Protein AF-A8TAY6-F1 (afdb_monomer_lite)

Secondary structure (DSSP, 8-state):
-----SSSB-TTT--B-TTHHHHHHHHHHHHHHHSSEEEEEEEE-SS-EEEEEEE-HHHHHH--HHHHHHHHHTTSPPPGGG--

Foldseek 3Di:
DPPQFQAAADPVVRDGRPVNVVVVVVVVVLCVVLAQKDFPDKDDDGRDIDTDIDRNVVVVVPDDPVSNQVSVCVPDPRDPVPPD

Sequence (84 aa):
MRRAFLCGEDKYSGQNFEHRRACLVERMRLLSRVFAIDVCAYAIMSNHYHLVLHINTASAGSWSDEEIAQRWTALHKAPLLAIR

Structure (mmCIF, N/CA/C/O backbone):
data_AF-A8TAY6-F1
#
_entry.id   AF-A8TAY6-F1
#
loop_
_atom_site.group_PDB
_atom_site.id
_atom_site.type_symbol
_atom_site.label_atom_id
_atom_site.label_alt_id
_atom_site.label_comp_id
_atom_site.label_asym_id
_atom_site.label_entity_id
_atom_site.label_seq_id
_atom_site.pdbx_PDB_ins_code
_atom_site.Cartn_x
_atom_site.Cartn_y
_atom_site.Cartn_z
_atom_site.occupancy
_atom_site.B_iso_or_equiv
_atom_site.auth_seq_id
_atom_site.auth_comp_id
_atom_site.auth_asym_id
_atom_site.auth_atom_id
_atom_site.pdbx_PDB_model_num
ATOM 1 N N . MET A 1 1 ? 0.761 16.329 -24.854 1.00 52.81 1 MET A N 1
ATOM 2 C CA . MET A 1 1 ? 0.823 15.058 -24.092 1.00 52.81 1 MET A CA 1
ATOM 3 C C . MET A 1 1 ? 1.329 15.372 -22.686 1.00 52.81 1 MET A C 1
ATOM 5 O O . MET A 1 1 ? 2.380 15.995 -22.586 1.00 52.81 1 MET A O 1
ATOM 9 N N . ARG A 1 2 ? 0.586 15.056 -21.613 1.00 52.53 2 ARG A N 1
ATOM 10 C CA . ARG A 1 2 ? 1.014 15.365 -20.232 1.00 52.53 2 ARG A CA 1
ATOM 11 C C . ARG A 1 2 ? 2.179 14.439 -19.846 1.00 52.53 2 ARG A C 1
ATOM 13 O O . ARG A 1 2 ? 1.985 13.235 -19.743 1.00 52.53 2 ARG A O 1
ATOM 20 N N . ARG A 1 3 ? 3.384 14.996 -19.676 1.00 60.41 3 ARG A N 1
ATOM 21 C CA . ARG A 1 3 ? 4.632 14.279 -19.339 1.00 60.41 3 ARG A CA 1
ATOM 22 C C . ARG A 1 3 ? 4.733 14.005 -17.831 1.00 60.41 3 ARG A C 1
ATOM 24 O O . ARG A 1 3 ? 5.651 14.474 -17.168 1.00 60.41 3 ARG A O 1
ATOM 31 N N . ALA A 1 4 ? 3.747 13.311 -17.273 1.00 62.47 4 ALA A N 1
ATOM 32 C CA . ALA A 1 4 ? 3.770 12.905 -15.870 1.00 62.47 4 ALA A CA 1
ATOM 33 C C . ALA A 1 4 ? 4.448 11.528 -15.767 1.00 62.47 4 ALA A C 1
ATOM 35 O O . ALA A 1 4 ? 3.806 10.498 -15.963 1.00 62.47 4 ALA A O 1
ATOM 36 N N . PHE A 1 5 ? 5.762 11.517 -15.522 1.00 71.56 5 PHE A N 1
ATOM 37 C CA . PHE A 1 5 ? 6.517 10.286 -15.279 1.00 71.56 5 PHE A CA 1
ATOM 38 C C . PHE A 1 5 ? 6.455 9.929 -13.793 1.00 71.56 5 PHE A C 1
ATOM 40 O O . PHE A 1 5 ? 7.012 10.619 -12.934 1.00 71.56 5 PHE A O 1
ATOM 47 N N . LEU A 1 6 ? 5.753 8.840 -13.505 1.00 80.75 6 LEU A N 1
ATOM 48 C CA . LEU A 1 6 ? 5.691 8.208 -12.196 1.00 80.75 6 LEU A CA 1
ATOM 49 C C . LEU A 1 6 ? 7.029 7.509 -11.887 1.00 80.75 6 LEU A C 1
ATOM 51 O O . LEU A 1 6 ? 7.577 7.680 -10.800 1.00 80.75 6 LEU A O 1
ATOM 55 N N . CYS A 1 7 ? 7.569 6.780 -12.868 1.00 86.81 7 CYS A N 1
ATOM 56 C CA . CYS A 1 7 ? 8.895 6.154 -12.866 1.00 86.81 7 CYS A CA 1
ATOM 57 C C . CYS A 1 7 ? 9.385 5.925 -14.317 1.00 86.81 7 CYS A C 1
ATOM 59 O O . CYS A 1 7 ? 8.744 6.380 -15.265 1.00 86.81 7 CYS A O 1
ATOM 61 N N . GLY A 1 8 ? 10.500 5.220 -14.517 1.00 85.06 8 GLY A N 1
ATOM 62 C CA . GLY A 1 8 ? 11.090 4.981 -15.838 1.00 85.06 8 GLY A CA 1
ATOM 63 C C . GLY A 1 8 ? 11.970 6.121 -16.349 1.00 85.06 8 GLY A C 1
ATOM 64 O O . GLY A 1 8 ? 12.194 7.119 -15.666 1.00 85.06 8 GLY A O 1
ATOM 65 N N . GLU A 1 9 ? 12.493 5.950 -17.558 1.00 85.88 9 GLU A N 1
ATOM 66 C CA . GLU A 1 9 ? 13.372 6.917 -18.215 1.00 85.88 9 GLU A CA 1
ATOM 67 C C . GLU A 1 9 ? 12.582 7.827 -19.163 1.00 85.88 9 GLU A C 1
ATOM 69 O O . GLU A 1 9 ? 11.846 7.357 -20.039 1.00 85.88 9 GLU A O 1
ATOM 74 N N . ASP A 1 10 ? 12.741 9.140 -19.001 1.00 85.81 10 ASP A N 1
ATOM 75 C CA . ASP A 1 10 ? 12.248 10.110 -19.971 1.00 85.81 10 ASP A CA 1
ATOM 76 C C . ASP A 1 10 ? 13.190 10.148 -21.176 1.00 85.81 10 ASP A C 1
ATOM 78 O O . ASP A 1 10 ? 14.240 10.783 -21.142 1.00 85.81 10 ASP A O 1
ATOM 82 N N . LYS A 1 11 ? 12.776 9.519 -22.278 1.00 81.25 11 LYS A N 1
ATOM 83 C CA . LYS A 1 11 ? 13.556 9.448 -23.525 1.00 81.25 11 LYS A CA 1
ATOM 84 C C . LYS A 1 11 ? 13.890 10.812 -24.144 1.00 81.25 11 LYS A C 1
ATOM 86 O O . LYS A 1 11 ? 14.745 10.868 -25.020 1.00 81.25 11 LYS A O 1
ATOM 91 N N . TYR A 1 12 ? 13.207 11.893 -23.752 1.00 82.81 12 TYR A N 1
ATOM 92 C CA . TYR A 1 12 ? 13.486 13.235 -24.268 1.00 82.81 12 TYR A CA 1
ATOM 93 C C . TYR A 1 12 ? 14.571 13.963 -23.465 1.00 82.81 12 TYR A C 1
ATOM 95 O O . TYR A 1 12 ? 15.429 14.613 -24.053 1.00 82.81 12 TYR A O 1
ATOM 103 N N . SER A 1 13 ? 14.529 13.881 -22.131 1.00 85.81 13 SER A N 1
ATOM 104 C CA . SER A 1 13 ? 15.514 14.538 -21.256 1.00 85.81 13 SER A CA 1
ATOM 105 C C . SER A 1 13 ? 16.653 13.623 -20.795 1.00 85.81 13 SER A C 1
ATOM 107 O O . SER A 1 13 ? 17.618 14.114 -20.217 1.00 85.81 13 SER A O 1
ATOM 109 N N . GLY A 1 14 ? 16.536 12.308 -21.007 1.00 86.12 14 GLY A N 1
ATOM 110 C CA . GLY A 1 14 ? 17.445 11.285 -20.482 1.00 86.12 14 GLY A CA 1
ATOM 111 C C . GLY A 1 14 ? 17.336 11.073 -18.967 1.00 86.12 14 GLY A C 1
ATOM 112 O O . GLY A 1 14 ? 18.127 10.331 -18.388 1.00 86.12 14 GLY A O 1
ATOM 113 N N . GLN A 1 15 ? 16.391 11.733 -18.286 1.00 87.44 15 GLN A N 1
ATOM 114 C CA . GLN A 1 15 ? 16.262 11.625 -16.834 1.00 87.44 15 GLN A CA 1
ATOM 115 C C . GLN A 1 15 ? 15.636 10.288 -16.431 1.00 87.44 15 GLN A C 1
ATOM 117 O O . GLN A 1 15 ? 14.572 9.908 -16.923 1.00 87.44 15 GLN A O 1
ATOM 122 N N . ASN A 1 16 ? 16.273 9.601 -15.482 1.00 87.81 16 ASN A N 1
ATOM 123 C CA . ASN A 1 16 ? 15.815 8.317 -14.966 1.00 87.81 16 ASN A CA 1
ATOM 124 C C . ASN A 1 16 ? 15.089 8.477 -13.617 1.00 87.81 16 ASN A C 1
ATOM 126 O O . ASN A 1 16 ? 15.675 8.849 -12.597 1.00 87.81 16 ASN A O 1
ATOM 130 N N . PHE A 1 17 ? 13.801 8.140 -13.602 1.00 89.19 17 PHE A N 1
ATOM 131 C CA . PHE A 1 17 ? 12.927 8.167 -12.430 1.00 89.19 17 PHE A CA 1
ATOM 132 C C . PHE A 1 17 ? 12.605 6.769 -11.881 1.00 89.19 17 PHE A C 1
ATOM 134 O O . PHE A 1 17 ? 11.739 6.629 -11.019 1.00 89.19 17 PHE A O 1
ATOM 141 N N . GLU A 1 18 ? 13.281 5.720 -12.350 1.00 89.31 18 GLU A N 1
ATOM 142 C CA . GLU A 1 18 ? 13.008 4.324 -11.987 1.00 89.31 18 GLU A CA 1
ATOM 143 C C . GLU A 1 18 ? 13.155 4.058 -10.485 1.00 89.31 18 GLU A C 1
ATOM 145 O O . GLU A 1 18 ? 12.403 3.2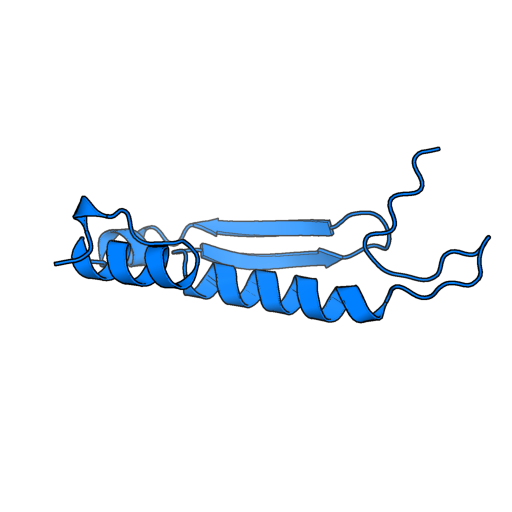68 -9.914 1.00 89.31 18 GLU A O 1
ATOM 150 N N . HIS A 1 19 ? 14.024 4.815 -9.810 1.00 89.12 19 HIS A N 1
ATOM 151 C CA . HIS A 1 19 ? 14.185 4.791 -8.353 1.00 89.12 19 HIS A CA 1
ATOM 152 C C . HIS A 1 19 ? 12.866 5.020 -7.585 1.00 89.12 19 HIS A C 1
ATOM 154 O O . HIS A 1 19 ? 12.703 4.534 -6.466 1.00 89.12 19 HIS A O 1
ATOM 160 N N . ARG A 1 20 ? 11.883 5.711 -8.182 1.00 91.06 20 ARG A N 1
ATOM 161 C CA . ARG A 1 20 ? 10.569 5.963 -7.566 1.00 91.06 20 ARG A CA 1
ATOM 162 C C . ARG A 1 20 ? 9.691 4.713 -7.488 1.00 91.06 20 ARG A C 1
ATOM 164 O O . ARG A 1 20 ? 8.792 4.669 -6.649 1.00 91.06 20 ARG A O 1
ATOM 171 N N . ARG A 1 21 ? 9.955 3.677 -8.300 1.00 92.94 21 ARG A N 1
ATOM 172 C CA . ARG A 1 21 ? 9.205 2.408 -8.260 1.00 92.94 21 ARG A CA 1
ATOM 173 C C . ARG A 1 21 ? 9.289 1.754 -6.884 1.00 92.94 21 ARG A C 1
ATOM 175 O O . ARG A 1 21 ? 8.269 1.320 -6.357 1.00 92.94 21 ARG A O 1
ATOM 182 N N . ALA A 1 22 ? 10.481 1.717 -6.291 1.00 93.38 22 ALA A N 1
ATOM 183 C CA . ALA A 1 22 ? 10.677 1.137 -4.964 1.00 93.38 22 ALA A CA 1
ATOM 184 C C . ALA A 1 22 ? 9.861 1.883 -3.897 1.00 93.38 22 ALA A C 1
ATOM 186 O O . ALA A 1 22 ? 9.214 1.252 -3.065 1.00 93.38 22 ALA A O 1
ATOM 187 N N . CYS A 1 23 ? 9.811 3.217 -3.979 1.00 92.25 23 CYS A N 1
ATOM 188 C CA . CYS A 1 23 ? 9.007 4.045 -3.079 1.00 92.25 23 CYS A CA 1
ATOM 189 C C . CYS A 1 23 ? 7.502 3.736 -3.194 1.00 92.25 23 CYS A C 1
ATOM 191 O O . CYS A 1 23 ? 6.813 3.644 -2.182 1.00 92.25 23 CYS A O 1
ATOM 193 N N . LEU A 1 24 ? 6.990 3.498 -4.407 1.00 93.81 24 LEU A N 1
ATOM 194 C CA . LEU A 1 24 ? 5.592 3.100 -4.615 1.00 93.81 24 LEU A CA 1
ATOM 195 C C . LEU A 1 24 ? 5.276 1.734 -4.007 1.00 93.81 24 LEU A C 1
ATOM 197 O O . LEU A 1 24 ? 4.259 1.591 -3.334 1.00 93.81 24 LEU A O 1
ATOM 201 N N . VAL A 1 25 ? 6.146 0.744 -4.218 1.00 95.06 25 VAL A N 1
ATOM 202 C CA . VAL A 1 25 ? 5.967 -0.596 -3.639 1.00 95.06 25 VAL A CA 1
ATOM 203 C C . VAL A 1 25 ? 5.998 -0.527 -2.114 1.00 95.06 25 VAL A C 1
ATOM 205 O O . VAL A 1 25 ? 5.148 -1.120 -1.452 1.00 95.06 25 VAL A O 1
ATOM 208 N N . GLU A 1 26 ? 6.928 0.239 -1.544 1.0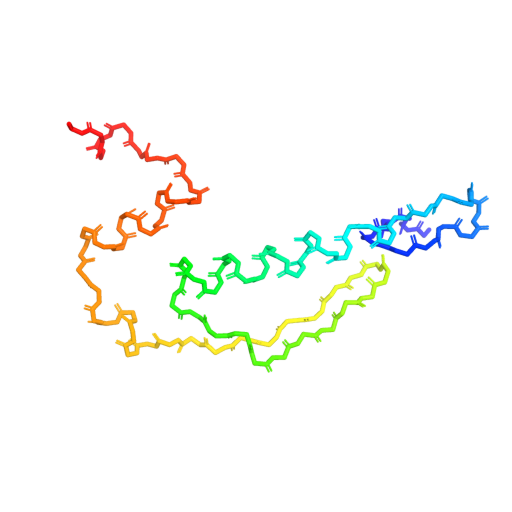0 95.00 26 GLU A N 1
ATOM 209 C CA . GLU A 1 26 ? 7.002 0.407 -0.095 1.00 95.00 26 GLU A CA 1
ATOM 210 C C . GLU A 1 26 ? 5.779 1.145 0.454 1.00 95.00 26 GLU A C 1
ATOM 212 O O . GLU A 1 26 ? 5.227 0.767 1.486 1.00 95.00 26 GLU A O 1
ATOM 217 N N . ARG A 1 27 ? 5.263 2.130 -0.289 1.00 94.62 27 ARG A N 1
ATOM 218 C CA . ARG A 1 27 ? 4.007 2.793 0.054 1.00 94.62 27 ARG A CA 1
ATOM 219 C C . ARG A 1 27 ? 2.834 1.814 0.062 1.00 94.62 27 ARG A C 1
ATOM 221 O O . ARG A 1 27 ? 2.055 1.852 1.007 1.00 94.62 27 ARG A O 1
ATOM 228 N N . MET A 1 28 ? 2.709 0.936 -0.933 1.00 96.00 28 MET A N 1
ATOM 229 C CA . MET A 1 28 ? 1.652 -0.088 -0.965 1.00 96.00 28 MET A CA 1
ATOM 230 C C . MET A 1 28 ? 1.734 -1.019 0.254 1.00 96.00 28 MET A C 1
ATOM 232 O O . MET A 1 28 ? 0.716 -1.267 0.895 1.00 96.00 28 MET A O 1
ATOM 236 N N . ARG A 1 29 ? 2.943 -1.467 0.623 1.00 94.75 29 ARG A N 1
ATOM 237 C CA . ARG A 1 29 ? 3.178 -2.310 1.812 1.00 94.75 29 ARG A CA 1
ATOM 238 C C . ARG A 1 29 ? 2.857 -1.602 3.123 1.00 94.75 29 ARG A C 1
ATOM 240 O O . ARG A 1 29 ? 2.301 -2.211 4.032 1.00 94.75 29 ARG A O 1
ATOM 247 N N . LEU A 1 30 ? 3.215 -0.325 3.245 1.00 95.06 30 LEU A N 1
ATOM 248 C CA . LEU A 1 30 ? 2.863 0.472 4.417 1.00 95.06 30 LEU A CA 1
ATOM 249 C C . LEU A 1 30 ? 1.340 0.577 4.551 1.00 95.06 30 LEU A C 1
ATOM 251 O O . LEU A 1 30 ? 0.797 0.336 5.627 1.00 95.06 30 LEU A O 1
ATOM 255 N N . LEU A 1 31 ? 0.651 0.898 3.453 1.00 96.25 31 LEU A N 1
ATOM 256 C CA . LEU A 1 31 ? -0.802 1.042 3.445 1.00 96.25 31 LEU A CA 1
ATOM 257 C C . LEU A 1 31 ? -1.506 -0.273 3.803 1.00 96.25 31 LEU A C 1
ATOM 259 O O . LEU A 1 31 ? -2.441 -0.234 4.592 1.00 96.25 31 LEU A O 1
ATOM 263 N N . SER A 1 32 ? -1.030 -1.426 3.321 1.00 95.38 32 SER A N 1
ATOM 264 C CA . SER A 1 32 ? -1.614 -2.731 3.678 1.00 95.38 32 SER A CA 1
ATOM 265 C C . SER A 1 32 ? -1.401 -3.135 5.140 1.00 95.38 32 SER A C 1
ATOM 267 O O . SER A 1 32 ? -2.091 -4.007 5.646 1.00 95.38 32 SER A O 1
ATOM 269 N N . ARG A 1 33 ? -0.431 -2.534 5.840 1.00 92.06 33 ARG A N 1
ATOM 270 C CA . ARG A 1 33 ? -0.236 -2.749 7.286 1.00 92.06 33 ARG A CA 1
ATOM 271 C C . ARG A 1 33 ? -1.111 -1.828 8.129 1.00 92.06 33 ARG A C 1
ATOM 273 O O . ARG A 1 33 ? -1.563 -2.220 9.203 1.00 92.06 33 ARG A O 1
ATOM 280 N N . VAL A 1 34 ? -1.290 -0.593 7.665 1.00 96.19 34 VAL A N 1
ATOM 281 C CA . VAL A 1 34 ? -2.077 0.435 8.356 1.00 96.19 34 VAL A CA 1
ATOM 282 C C . VAL A 1 34 ? -3.569 0.159 8.207 1.00 96.19 34 VAL A C 1
ATOM 284 O O . VAL A 1 34 ? -4.303 0.180 9.191 1.00 96.19 34 VAL A O 1
ATOM 287 N N . PHE A 1 35 ? -4.011 -0.124 6.986 1.00 96.31 35 PHE A N 1
ATOM 288 C CA . PHE A 1 35 ? -5.406 -0.382 6.661 1.00 96.31 35 PHE A CA 1
ATOM 289 C C . PHE A 1 35 ? -5.693 -1.881 6.655 1.00 96.31 35 PHE A C 1
ATOM 291 O O . PHE A 1 35 ? -4.805 -2.687 6.397 1.00 96.31 35 PHE A O 1
ATOM 298 N N . ALA A 1 36 ? -6.946 -2.257 6.912 1.00 96.88 36 ALA A N 1
ATOM 299 C CA . ALA A 1 36 ? -7.406 -3.643 6.834 1.00 96.88 36 ALA A CA 1
ATOM 300 C C . ALA A 1 36 ? -7.572 -4.072 5.366 1.00 96.88 36 ALA A C 1
ATOM 302 O O . ALA A 1 36 ? -8.680 -4.351 4.908 1.00 96.88 36 ALA A O 1
ATOM 303 N N . ILE A 1 37 ? -6.482 -4.040 4.602 1.00 97.31 37 ILE A N 1
ATOM 304 C CA . ILE A 1 37 ? -6.465 -4.364 3.178 1.00 97.31 37 ILE A CA 1
ATOM 305 C C . ILE A 1 37 ? -5.290 -5.274 2.843 1.00 97.31 37 ILE A C 1
ATOM 307 O O . ILE A 1 37 ? -4.183 -5.089 3.344 1.00 97.31 37 ILE A O 1
ATOM 311 N N . ASP A 1 38 ? -5.515 -6.181 1.903 1.00 96.31 38 ASP A N 1
ATOM 312 C CA . ASP A 1 38 ? -4.475 -7.013 1.311 1.00 96.31 38 ASP A CA 1
ATOM 313 C C . ASP A 1 38 ? -4.210 -6.557 -0.127 1.00 96.31 38 ASP A C 1
ATOM 315 O O . ASP A 1 38 ? -5.139 -6.235 -0.873 1.00 96.31 38 ASP A O 1
ATOM 319 N N . VAL A 1 39 ? -2.940 -6.548 -0.541 1.00 96.81 39 VAL A N 1
ATOM 320 C CA . VAL A 1 39 ? -2.571 -6.318 -1.945 1.00 96.81 39 VAL A CA 1
ATOM 321 C C . VA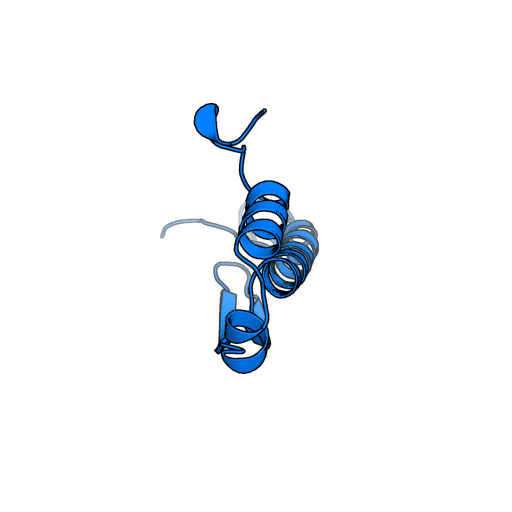L A 1 39 ? -2.591 -7.655 -2.676 1.00 96.81 39 VAL A C 1
ATOM 323 O O . VAL A 1 39 ? -1.662 -8.448 -2.543 1.00 96.81 39 VAL A O 1
ATOM 326 N N . CYS A 1 40 ? -3.637 -7.902 -3.462 1.00 97.06 40 CYS A N 1
ATOM 327 C CA . CYS A 1 40 ? -3.783 -9.147 -4.218 1.00 97.06 40 CYS A CA 1
ATOM 328 C C . CYS A 1 40 ? -2.899 -9.160 -5.467 1.00 97.06 40 CYS A C 1
ATOM 330 O O . CYS A 1 40 ? -2.293 -10.173 -5.802 1.00 97.06 40 CYS A O 1
ATOM 332 N N . ALA A 1 41 ? -2.837 -8.028 -6.168 1.00 97.44 41 ALA A N 1
ATOM 333 C CA . ALA A 1 41 ? -2.017 -7.853 -7.359 1.00 97.44 41 ALA A CA 1
ATOM 334 C C . ALA A 1 41 ? -1.706 -6.371 -7.580 1.00 97.44 41 ALA A C 1
ATOM 336 O O . ALA A 1 41 ? -2.473 -5.492 -7.183 1.00 97.44 41 ALA A O 1
ATOM 337 N N . TYR A 1 42 ? -0.593 -6.085 -8.251 1.00 97.19 42 TYR A N 1
ATOM 338 C CA . TYR A 1 42 ? -0.264 -4.736 -8.696 1.00 97.19 42 TYR A CA 1
ATOM 339 C C . TYR A 1 42 ? 0.554 -4.771 -9.989 1.00 97.19 42 TYR A C 1
ATOM 341 O O . TYR A 1 42 ? 1.293 -5.719 -10.249 1.00 97.19 42 TYR A O 1
ATOM 349 N N . ALA A 1 43 ? 0.447 -3.712 -10.785 1.00 96.31 43 ALA A N 1
ATOM 350 C CA . ALA A 1 43 ? 1.288 -3.483 -11.955 1.00 96.31 43 ALA A CA 1
ATOM 351 C C . ALA A 1 43 ? 1.734 -2.022 -11.968 1.00 96.31 43 ALA A C 1
ATOM 353 O O . ALA A 1 43 ? 0.900 -1.126 -11.898 1.00 96.31 43 ALA A O 1
ATOM 354 N N . ILE A 1 44 ? 3.042 -1.765 -12.053 1.00 93.62 44 ILE A N 1
ATOM 355 C CA . ILE A 1 44 ? 3.592 -0.401 -12.090 1.00 93.62 44 ILE A CA 1
ATOM 356 C C . ILE A 1 44 ? 4.201 -0.151 -13.468 1.00 93.62 44 ILE A C 1
ATOM 358 O O . ILE A 1 44 ? 5.121 -0.853 -13.893 1.00 93.62 44 ILE A O 1
ATOM 362 N N . MET A 1 45 ? 3.706 0.875 -14.148 1.00 90.44 45 MET A N 1
ATOM 363 C CA . MET A 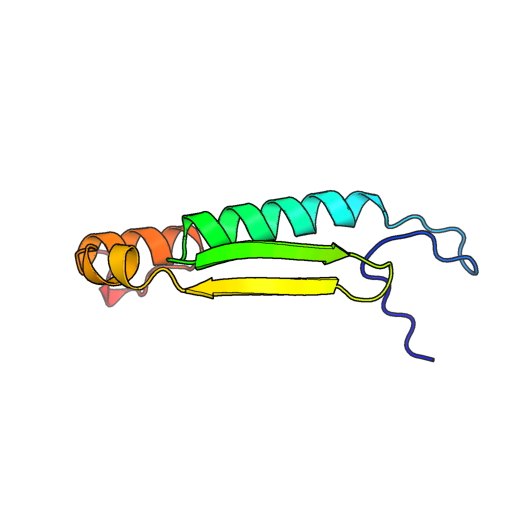1 45 ? 4.208 1.374 -15.425 1.00 90.44 45 MET A CA 1
ATOM 364 C C . MET A 1 45 ? 4.842 2.756 -15.219 1.00 90.44 45 MET A C 1
ATOM 366 O O . MET A 1 45 ? 4.727 3.359 -14.155 1.00 90.44 45 MET A O 1
ATOM 370 N N . SER A 1 46 ? 5.508 3.286 -16.245 1.00 86.75 46 SER A N 1
ATOM 371 C CA . SER A 1 46 ? 6.224 4.567 -16.151 1.00 86.75 46 SER A CA 1
ATOM 372 C C . SER A 1 46 ? 5.320 5.776 -15.890 1.00 86.75 46 SER A C 1
ATOM 374 O O . SER A 1 46 ? 5.775 6.780 -15.352 1.00 86.75 46 SER A O 1
ATOM 376 N N . ASN A 1 47 ? 4.038 5.707 -16.243 1.00 86.88 47 ASN A N 1
ATOM 377 C CA . ASN A 1 47 ? 3.091 6.823 -16.145 1.00 86.88 47 ASN A CA 1
ATOM 378 C C . ASN A 1 47 ? 1.896 6.565 -15.211 1.00 86.88 47 ASN A C 1
ATOM 380 O O . ASN A 1 47 ? 1.184 7.509 -14.880 1.00 86.88 47 ASN A O 1
ATOM 384 N N . HIS A 1 48 ? 1.644 5.318 -14.807 1.00 90.50 48 HIS A N 1
ATOM 385 C CA . HIS A 1 48 ? 0.550 4.950 -13.905 1.00 90.50 48 HIS A CA 1
ATOM 386 C C . HIS A 1 48 ? 0.796 3.574 -13.275 1.00 90.50 48 HIS A C 1
ATOM 388 O O . HIS A 1 48 ? 1.714 2.854 -13.665 1.00 90.50 48 HIS A O 1
ATOM 394 N N . TYR A 1 49 ? -0.035 3.198 -12.307 1.00 93.25 49 TYR A N 1
ATOM 395 C CA . TYR A 1 49 ? -0.044 1.861 -11.728 1.00 93.25 49 TYR A CA 1
ATOM 396 C C . TYR A 1 49 ? -1.482 1.354 -11.579 1.00 93.25 49 TYR A C 1
ATOM 398 O O . TYR A 1 49 ? -2.417 2.145 -11.470 1.00 93.25 49 TYR A O 1
ATOM 406 N N . HIS A 1 50 ? -1.635 0.034 -11.565 1.00 96.00 50 HIS A N 1
ATOM 407 C CA . HIS A 1 50 ? -2.872 -0.678 -11.252 1.00 96.00 50 HIS A CA 1
ATOM 408 C C . HIS A 1 50 ? -2.693 -1.407 -9.927 1.00 96.00 50 HIS A C 1
ATOM 410 O O . HIS A 1 50 ? -1.612 -1.937 -9.657 1.00 96.00 50 HIS A O 1
ATOM 416 N N . LEU A 1 51 ? -3.740 -1.433 -9.109 1.00 97.31 51 LEU A N 1
ATOM 417 C CA . LEU A 1 51 ? -3.724 -2.045 -7.785 1.00 97.31 51 LEU A CA 1
ATOM 418 C C . LEU A 1 51 ? -5.036 -2.797 -7.559 1.00 97.31 51 LEU A C 1
ATOM 420 O O . LEU A 1 51 ? -6.111 -2.216 -7.686 1.00 97.31 51 LEU A O 1
ATOM 424 N N . VAL A 1 52 ? -4.936 -4.081 -7.223 1.00 97.94 52 VAL A N 1
ATOM 425 C CA . VAL A 1 52 ? -6.066 -4.931 -6.839 1.00 97.94 52 VAL A CA 1
ATOM 426 C C . VAL A 1 52 ? -5.977 -5.167 -5.342 1.00 97.94 52 VAL A C 1
ATOM 428 O O . VAL A 1 52 ? -4.975 -5.695 -4.851 1.00 97.94 52 VAL A O 1
ATOM 431 N N . LEU A 1 53 ? -7.023 -4.758 -4.632 1.00 97.75 53 LEU A N 1
ATOM 432 C CA . LEU A 1 53 ? -7.099 -4.818 -3.180 1.00 97.75 53 LEU A CA 1
ATOM 433 C C . LEU A 1 53 ? -8.237 -5.729 -2.740 1.00 97.75 53 LEU A C 1
ATOM 435 O O . LEU A 1 53 ? -9.310 -5.728 -3.343 1.00 97.75 53 LEU A O 1
ATOM 439 N N . HIS A 1 54 ? -8.010 -6.435 -1.643 1.00 97.56 54 HIS A N 1
ATOM 440 C CA . HIS A 1 54 ? -9.048 -7.108 -0.879 1.00 97.56 54 HIS A CA 1
ATOM 441 C C . HIS A 1 54 ? -9.253 -6.358 0.436 1.00 97.56 54 HIS A C 1
ATOM 443 O O . HIS A 1 54 ? -8.283 -6.021 1.110 1.00 97.56 54 HIS A O 1
ATOM 449 N N . ILE A 1 55 ? -10.507 -6.076 0.794 1.00 96.88 55 ILE A N 1
ATOM 450 C CA . ILE A 1 55 ? -10.842 -5.478 2.088 1.00 96.88 55 ILE A CA 1
ATOM 451 C C . ILE A 1 55 ? -10.991 -6.614 3.095 1.00 96.88 55 ILE A C 1
ATOM 453 O O . ILE A 1 55 ? -11.929 -7.404 3.011 1.00 96.88 55 ILE A O 1
ATOM 457 N N . ASN A 1 56 ? -10.092 -6.671 4.071 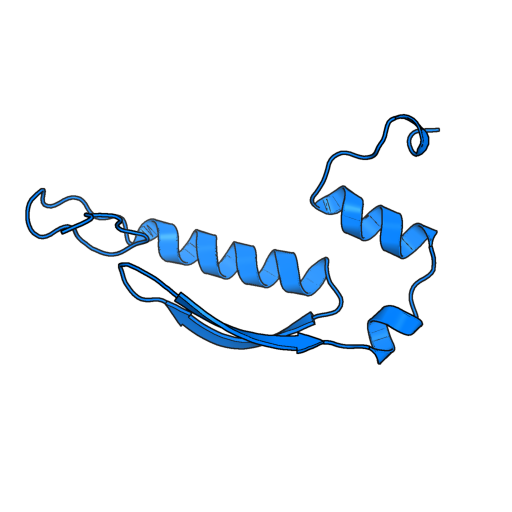1.00 96.69 56 ASN A N 1
ATOM 458 C CA . ASN A 1 56 ? -10.132 -7.666 5.128 1.00 96.69 56 ASN A CA 1
ATOM 459 C C . ASN A 1 56 ? -11.103 -7.221 6.233 1.00 96.69 56 ASN A C 1
ATOM 461 O O . ASN A 1 56 ? -10.717 -6.677 7.269 1.00 96.69 56 ASN A O 1
ATOM 465 N N . THR A 1 57 ? -12.396 -7.435 5.988 1.00 96.81 57 THR A N 1
ATOM 466 C CA . THR A 1 57 ? -13.478 -7.052 6.909 1.00 96.81 57 THR A CA 1
ATOM 467 C C . THR A 1 57 ? -13.398 -7.777 8.250 1.00 96.81 57 THR A C 1
ATOM 469 O O . THR A 1 57 ? -13.770 -7.199 9.267 1.00 96.81 57 THR A O 1
ATOM 472 N N . ALA A 1 58 ? -12.867 -9.002 8.273 1.00 96.94 58 ALA A N 1
ATOM 473 C CA . ALA A 1 58 ? -12.644 -9.754 9.503 1.00 96.94 58 ALA A CA 1
ATOM 474 C C . ALA A 1 58 ? -11.604 -9.066 10.400 1.00 96.94 58 ALA A C 1
ATOM 476 O O . ALA A 1 58 ? -11.868 -8.849 11.580 1.00 96.94 58 ALA A O 1
ATOM 477 N N . SER A 1 59 ? -10.457 -8.655 9.845 1.00 95.81 59 SER A N 1
ATOM 478 C CA . SER A 1 59 ? -9.471 -7.870 10.595 1.00 95.81 59 SER A CA 1
ATOM 479 C C . SER A 1 59 ? -10.030 -6.515 11.019 1.00 95.81 59 SER A C 1
ATOM 481 O O . SER A 1 59 ? -9.895 -6.158 12.185 1.00 95.81 59 SER A O 1
ATOM 483 N N . ALA A 1 60 ? -10.712 -5.795 10.122 1.00 95.62 60 ALA A N 1
ATOM 484 C CA . ALA A 1 60 ? -11.324 -4.507 10.456 1.00 95.62 60 ALA A CA 1
ATOM 485 C C . ALA A 1 60 ? -12.319 -4.614 11.624 1.00 95.62 60 ALA A C 1
ATOM 487 O O . ALA A 1 60 ? -12.300 -3.777 12.518 1.00 95.62 60 ALA A O 1
ATOM 488 N N . GLY A 1 61 ? -13.157 -5.657 11.636 1.00 97.12 61 GLY A N 1
ATOM 489 C CA . GLY A 1 61 ? -14.131 -5.901 12.701 1.00 97.12 61 GLY A CA 1
ATOM 490 C C . GLY A 1 61 ? -13.527 -6.413 14.011 1.00 97.12 61 GLY A C 1
ATOM 491 O O . GLY A 1 61 ? -14.219 -6.431 15.022 1.00 97.12 61 GLY A O 1
ATOM 492 N N . SER A 1 62 ? -12.259 -6.836 14.002 1.00 97.31 62 SER A N 1
ATOM 493 C CA . SER A 1 62 ? -11.551 -7.295 15.203 1.00 97.31 62 SER A CA 1
ATOM 494 C C . SER A 1 62 ? -10.821 -6.182 15.956 1.00 97.31 62 SER A C 1
ATOM 496 O O . SER A 1 62 ? -10.402 -6.412 17.087 1.00 97.31 62 SER A O 1
ATOM 498 N N . TRP A 1 63 ? -10.644 -5.006 15.343 1.00 97.31 63 TRP A N 1
ATOM 499 C CA . TRP A 1 63 ? -9.881 -3.909 15.938 1.00 97.31 63 TRP A CA 1
ATOM 500 C C . TRP A 1 63 ? -10.717 -3.074 16.899 1.00 97.31 63 TRP A C 1
ATOM 502 O O . TRP A 1 63 ? -11.872 -2.761 16.611 1.00 97.31 63 TRP A O 1
ATOM 512 N N . SER A 1 64 ? -10.111 -2.667 18.016 1.00 97.31 64 SER A N 1
ATOM 513 C CA . SER A 1 64 ? -10.723 -1.678 18.908 1.00 97.31 64 SER A CA 1
ATOM 514 C C . SER A 1 64 ? -10.615 -0.262 18.332 1.00 97.31 64 SER A C 1
ATOM 516 O O . SER A 1 64 ? -9.785 0.011 17.459 1.00 97.31 64 SER A O 1
ATOM 518 N N . ASP A 1 65 ? -11.412 0.669 18.859 1.00 94.56 65 ASP A N 1
ATOM 519 C CA . ASP A 1 65 ? -11.340 2.083 18.477 1.00 94.56 65 ASP A CA 1
ATOM 520 C C . ASP A 1 65 ? -9.939 2.671 18.730 1.00 94.56 65 ASP A C 1
ATOM 522 O O . ASP A 1 65 ? -9.424 3.444 17.916 1.00 94.56 65 ASP A O 1
ATOM 526 N N . GLU A 1 66 ? -9.274 2.266 19.818 1.00 93.75 66 GLU A N 1
ATOM 527 C CA . GLU A 1 66 ? -7.895 2.659 20.120 1.00 93.75 66 GLU A CA 1
ATOM 528 C C . GLU A 1 66 ? -6.906 2.124 19.081 1.00 93.75 66 GLU A C 1
ATOM 530 O O . GLU A 1 66 ? -6.036 2.868 18.625 1.00 93.75 66 GLU A O 1
ATOM 535 N N . GLU A 1 67 ? -7.030 0.857 18.677 1.00 95.31 67 GLU A N 1
ATOM 536 C CA . GLU A 1 67 ? -6.167 0.271 17.647 1.00 95.31 67 GLU A CA 1
ATOM 537 C C . GLU A 1 67 ? -6.378 0.945 16.288 1.00 95.31 67 GLU A C 1
ATOM 539 O O . GLU A 1 67 ? -5.409 1.235 15.579 1.00 95.31 67 GLU A O 1
ATOM 544 N N . ILE A 1 68 ? -7.631 1.242 15.934 1.00 94.44 68 ILE A N 1
ATOM 545 C CA . ILE A 1 68 ? -7.979 1.996 14.726 1.00 94.44 68 ILE A CA 1
ATOM 546 C C . ILE A 1 68 ? -7.314 3.377 14.762 1.00 94.44 68 ILE A C 1
ATOM 548 O O . ILE A 1 68 ? -6.666 3.774 13.787 1.00 94.44 68 ILE A O 1
ATOM 552 N N . ALA A 1 69 ? -7.414 4.092 15.886 1.00 93.38 69 ALA A N 1
ATOM 553 C CA . ALA A 1 69 ? -6.787 5.398 16.058 1.00 93.38 69 ALA A CA 1
ATOM 554 C C . ALA A 1 69 ? -5.256 5.313 15.940 1.00 93.38 69 ALA A C 1
ATOM 556 O O . ALA A 1 69 ? -4.658 6.069 15.173 1.00 93.38 69 ALA A O 1
ATOM 557 N N . GLN A 1 70 ? -4.617 4.358 16.623 1.00 92.88 70 GLN A N 1
ATOM 558 C CA . GLN A 1 70 ? -3.167 4.149 16.554 1.00 92.88 70 GLN A CA 1
ATOM 559 C C . GLN A 1 70 ? -2.702 3.885 15.118 1.00 92.88 70 GLN A C 1
ATOM 561 O O . GLN A 1 70 ? -1.804 4.569 14.622 1.00 92.88 70 GLN A O 1
ATOM 566 N N . ARG A 1 71 ? -3.356 2.956 14.411 1.00 94.38 71 ARG A N 1
ATOM 567 C CA . ARG A 1 71 ? -3.053 2.641 13.007 1.00 94.38 71 ARG A CA 1
ATOM 568 C C . ARG A 1 71 ? -3.202 3.866 12.112 1.00 94.38 71 ARG A C 1
ATOM 570 O O . ARG A 1 71 ? -2.287 4.172 11.350 1.00 94.38 71 ARG A O 1
ATOM 577 N N . TRP A 1 72 ? -4.304 4.609 12.234 1.00 93.19 72 TRP A N 1
ATOM 578 C CA . TRP A 1 72 ? -4.520 5.840 11.4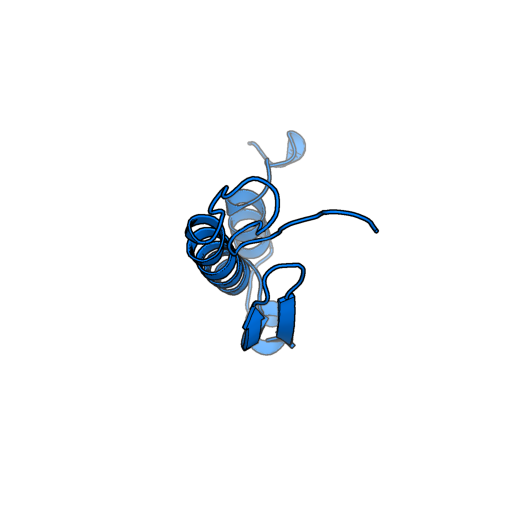69 1.00 93.19 72 TRP A CA 1
ATOM 579 C C . TRP A 1 72 ? -3.420 6.878 11.727 1.00 93.19 72 TRP A C 1
ATOM 581 O O . TRP A 1 72 ? -2.885 7.480 10.790 1.00 93.19 72 TRP A O 1
ATOM 591 N N . THR A 1 73 ? -3.026 7.053 12.991 1.00 93.12 73 THR A N 1
ATOM 592 C CA . THR A 1 73 ? -1.989 8.021 13.379 1.00 93.12 73 THR A CA 1
ATOM 593 C C . THR A 1 73 ? -0.570 7.632 12.965 1.00 93.12 73 THR A C 1
ATOM 595 O O . THR A 1 73 ? 0.295 8.500 12.867 1.00 93.12 73 THR A O 1
ATOM 598 N N . ALA A 1 74 ? -0.323 6.365 12.616 1.00 92.50 74 ALA A N 1
ATOM 599 C CA . ALA A 1 74 ? 0.940 5.958 11.997 1.00 92.50 74 ALA A CA 1
ATOM 600 C C . ALA A 1 74 ? 1.146 6.597 10.609 1.00 92.50 74 ALA A C 1
ATOM 602 O O . ALA A 1 74 ? 2.272 6.657 10.113 1.00 92.50 74 ALA A O 1
ATOM 603 N N . LEU A 1 75 ? 0.066 7.073 9.976 1.00 93.69 75 LEU A N 1
ATOM 604 C CA . LEU A 1 75 ? 0.106 7.704 8.660 1.00 93.69 75 LEU A CA 1
ATOM 605 C C . LEU A 1 75 ? -0.305 9.181 8.665 1.00 93.69 75 LEU A C 1
ATOM 607 O O . LEU A 1 75 ? 0.161 9.956 7.824 1.00 93.69 75 LEU A O 1
ATOM 611 N N . HIS A 1 76 ? -1.169 9.573 9.594 1.00 90.88 76 HIS A N 1
ATOM 612 C CA . HIS A 1 76 ? -1.748 10.907 9.666 1.00 90.88 76 HIS A CA 1
ATOM 613 C C . HIS A 1 76 ? -1.466 11.564 11.014 1.00 90.88 76 HIS A C 1
ATOM 615 O O . HIS A 1 76 ? -1.327 10.902 12.035 1.00 90.88 76 HIS A O 1
ATOM 621 N N . LYS A 1 77 ? -1.421 12.898 11.045 1.00 90.12 77 LYS A N 1
ATOM 622 C CA . LYS A 1 77 ? -1.337 13.609 12.323 1.00 90.12 77 LYS A CA 1
ATOM 623 C C . LYS A 1 77 ? -2.612 13.360 13.126 1.00 90.12 77 LYS A C 1
ATOM 625 O O . LYS A 1 77 ? -3.710 13.511 12.589 1.00 90.12 77 LYS A O 1
ATOM 630 N N . ALA A 1 78 ? -2.451 13.011 14.400 1.00 85.81 78 ALA A N 1
ATOM 631 C CA . ALA A 1 78 ? -3.570 12.906 15.322 1.00 85.81 78 ALA A CA 1
ATOM 632 C C . ALA A 1 78 ? -4.298 14.260 15.421 1.00 85.81 78 ALA A C 1
ATOM 634 O O . ALA A 1 78 ? -3.637 15.306 15.483 1.00 85.81 78 ALA A O 1
ATOM 635 N N . PRO A 1 79 ? -5.640 14.273 15.447 1.00 83.00 79 PRO A N 1
ATOM 636 C CA . PRO A 1 79 ? -6.385 15.463 15.827 1.00 83.00 79 PRO A CA 1
ATOM 637 C C . PRO A 1 79 ? -5.958 15.917 17.224 1.00 83.00 79 PRO A C 1
ATOM 639 O O . PRO A 1 79 ? -5.728 15.082 18.094 1.00 83.00 79 PRO A O 1
ATOM 642 N N . LEU A 1 80 ? -5.924 17.229 17.473 1.00 81.06 80 LEU A N 1
ATOM 643 C CA . LEU A 1 80 ? -5.572 17.776 18.794 1.00 81.06 80 LEU A CA 1
ATOM 644 C C . LEU A 1 80 ? -6.449 17.207 19.923 1.00 81.06 80 LEU A C 1
ATOM 646 O O . LEU A 1 80 ? -5.977 17.044 21.037 1.00 81.06 80 LEU A O 1
ATOM 650 N N . LEU A 1 81 ? -7.700 16.852 19.618 1.00 78.88 81 LEU A N 1
ATOM 651 C CA . LEU A 1 81 ? -8.648 16.245 20.560 1.00 78.88 81 LEU A CA 1
ATOM 652 C C . LEU A 1 81 ? -8.313 14.791 20.941 1.00 78.88 81 LEU A C 1
ATOM 654 O O . LEU A 1 81 ? -8.828 14.296 21.937 1.00 78.88 81 LEU A O 1
ATOM 658 N N . ALA A 1 82 ? -7.483 14.112 20.147 1.00 70.31 82 ALA A N 1
ATOM 659 C CA . ALA A 1 82 ? -7.044 12.737 20.382 1.00 70.31 82 ALA A CA 1
ATOM 660 C C . ALA A 1 82 ? -5.667 12.662 21.070 1.00 70.31 82 ALA A C 1
ATOM 662 O O . ALA A 1 82 ? -5.231 11.578 21.445 1.00 70.31 82 ALA A O 1
ATOM 663 N N . ILE A 1 83 ? -4.978 13.799 21.231 1.00 62.62 83 ILE A N 1
ATOM 664 C CA . ILE A 1 83 ? -3.725 13.908 21.983 1.00 62.62 83 ILE A CA 1
ATOM 665 C C . ILE A 1 83 ? -4.115 14.281 23.415 1.00 62.62 83 ILE A C 1
ATOM 667 O O . ILE A 1 83 ? -4.512 15.417 23.672 1.00 62.62 83 ILE A O 1
ATOM 671 N N . ARG A 1 84 ? -4.057 13.315 24.329 1.00 54.34 84 ARG A N 1
ATOM 672 C CA . ARG A 1 84 ? -4.251 13.526 25.767 1.00 54.34 84 ARG A CA 1
ATOM 673 C C . ARG A 1 84 ? -2.970 13.215 26.516 1.00 54.34 84 ARG A C 1
ATOM 675 O O . ARG A 1 84 ? -2.333 12.202 26.158 1.00 54.34 84 ARG A O 1
#

Radius of gyration: 17.31 Å; chains: 1; bounding box: 32×28×50 Å

pLDDT: mean 89.43, std 10.59, range [52.53, 97.94]